Protein AF-A0A7J4UX08-F1 (afdb_monomer)

Secondary structure (DSSP, 8-state):
-GGG--HHHHHHTT----HHHHHHHHHHHHHHHHTS------TT-TT---TT-GGGG-BTTB------

Nearest PDB structures (foldseek):
  2y4m-assembly2_B  TM=7.514E-01  e=7.243E+00  Rhodothermus marinus DSM 4252
  2bo4-assembly1_A  TM=5.548E-01  e=5.840E+00  Rhodothermus marinus

Solvent-accessible surface area (backbone atoms only — not comparable to full-atom values): 4558 Å² total; per-residue (Å²): 125,79,91,78,55,52,74,65,53,55,53,48,69,68,54,96,66,66,62,66,60,56,51,51,70,41,22,66,59,51,16,67,74,71,75,45,92,56,85,78,72,60,72,82,47,86,83,51,94,53,97,80,61,45,44,82,71,36,48,88,87,41,78,52,82,86,87,134

Mean predicted aligned error: 6.0 Å

Foldseek 3Di:
DPPPADPVNVVLVPDPDPPQVVVVVCQVVVCVVVVHHGDGDQLPDPPDDDPPSQSVVQDRVRGGDDDD

pLDDT: mean 86.33, std 12.77, range [46.72, 97.25]

Structure (mmCIF, N/CA/C/O backbone):
data_AF-A0A7J4UX08-F1
#
_entry.id   AF-A0A7J4UX08-F1
#
loop_
_atom_site.group_PDB
_atom_site.id
_atom_site.type_symbol
_atom_site.label_atom_id
_atom_site.label_alt_id
_atom_site.label_comp_id
_atom_site.label_asym_id
_atom_site.label_entity_id
_atom_site.label_seq_id
_atom_site.pdbx_PDB_ins_code
_atom_site.Ca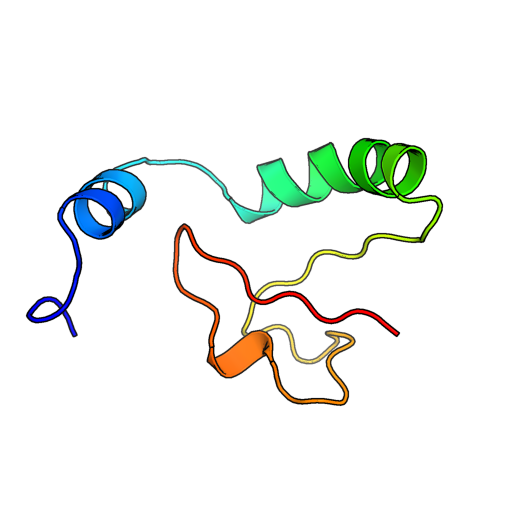rtn_x
_atom_site.Cartn_y
_atom_site.Cartn_z
_atom_site.occupancy
_atom_site.B_iso_or_equiv
_atom_site.auth_seq_id
_atom_site.auth_comp_id
_atom_site.auth_asym_id
_atom_site.auth_atom_id
_atom_site.pdbx_PDB_model_num
ATOM 1 N N . GLU A 1 1 ? 22.810 -2.800 -3.968 1.00 50.25 1 GLU A N 1
ATOM 2 C CA . GLU A 1 1 ? 21.505 -2.451 -3.359 1.00 50.25 1 GLU A CA 1
ATOM 3 C C . GLU A 1 1 ? 21.633 -1.733 -1.995 1.00 50.25 1 GLU A C 1
ATOM 5 O O . GLU A 1 1 ? 21.116 -0.632 -1.882 1.00 50.25 1 GLU A O 1
ATOM 10 N N . LEU A 1 2 ? 22.393 -2.229 -0.998 1.00 47.47 2 LEU A N 1
ATOM 11 C CA . LEU A 1 2 ? 22.536 -1.599 0.346 1.00 47.47 2 LEU A CA 1
ATOM 12 C C . LEU A 1 2 ? 23.361 -0.292 0.439 1.00 47.47 2 LEU A C 1
ATOM 14 O O . LEU A 1 2 ? 23.349 0.381 1.470 1.00 47.47 2 LEU A O 1
ATOM 18 N N . ALA A 1 3 ? 24.093 0.087 -0.610 1.00 46.72 3 ALA A N 1
ATOM 19 C CA . ALA A 1 3 ? 25.021 1.224 -0.563 1.00 46.72 3 ALA A CA 1
ATOM 20 C C . ALA A 1 3 ? 24.339 2.609 -0.653 1.00 46.72 3 ALA A C 1
ATOM 22 O O . ALA A 1 3 ? 24.993 3.623 -0.435 1.00 46.72 3 ALA A O 1
ATOM 23 N N . ARG A 1 4 ? 23.033 2.664 -0.963 1.00 53.78 4 ARG A N 1
ATOM 24 C CA . ARG A 1 4 ? 22.228 3.903 -1.072 1.00 53.78 4 ARG A CA 1
ATOM 25 C C . ARG A 1 4 ? 20.979 3.896 -0.180 1.00 53.78 4 ARG A C 1
ATOM 27 O O . ARG A 1 4 ? 20.011 4.591 -0.462 1.00 53.78 4 ARG A O 1
ATOM 34 N N . SER A 1 5 ? 20.977 3.062 0.852 1.00 59.28 5 SER A N 1
ATOM 35 C CA . SER A 1 5 ? 19.890 2.983 1.826 1.00 59.28 5 SER A CA 1
ATOM 36 C C . SER A 1 5 ? 20.116 4.045 2.898 1.00 59.28 5 SER A C 1
ATOM 38 O O . SER A 1 5 ? 21.189 4.060 3.510 1.00 59.28 5 SER A O 1
ATOM 40 N N . SER A 1 6 ? 19.135 4.919 3.130 1.00 69.44 6 SER A N 1
ATOM 41 C CA . SER A 1 6 ? 19.171 5.841 4.270 1.00 69.44 6 SER A CA 1
ATOM 42 C C . SER A 1 6 ? 19.191 5.048 5.589 1.00 69.44 6 SER A C 1
ATOM 44 O O . SER A 1 6 ? 18.839 3.864 5.615 1.00 69.44 6 SER A O 1
ATOM 46 N N . GLU A 1 7 ? 19.629 5.654 6.696 1.00 72.69 7 GLU A N 1
ATOM 47 C CA . GLU A 1 7 ? 19.586 4.997 8.019 1.00 72.69 7 GLU A CA 1
ATOM 48 C C . GLU A 1 7 ? 18.167 4.536 8.380 1.00 72.69 7 GLU A C 1
ATOM 50 O O . GLU A 1 7 ? 17.983 3.469 8.965 1.00 72.69 7 GLU A O 1
ATOM 55 N N . GLN A 1 8 ? 17.166 5.303 7.942 1.00 68.00 8 GLN A N 1
ATOM 56 C CA . GLN A 1 8 ? 15.756 4.985 8.115 1.00 68.00 8 GLN A CA 1
ATOM 57 C C . GLN A 1 8 ? 15.360 3.700 7.378 1.00 68.00 8 GLN A C 1
ATOM 59 O O . GLN A 1 8 ? 14.721 2.837 7.971 1.00 68.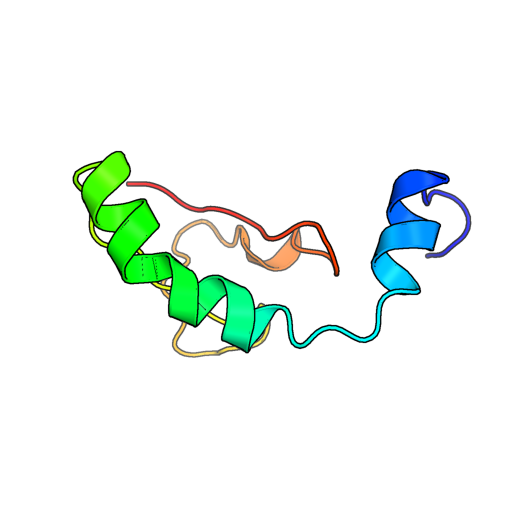00 8 GLN A O 1
ATOM 64 N N . ASP A 1 9 ? 15.792 3.535 6.126 1.00 68.56 9 ASP A N 1
ATOM 65 C CA . ASP A 1 9 ? 15.521 2.325 5.341 1.00 68.56 9 ASP A CA 1
ATOM 66 C C . ASP A 1 9 ? 16.143 1.082 6.003 1.00 68.56 9 ASP A C 1
ATOM 68 O O . ASP A 1 9 ? 15.496 0.044 6.111 1.00 68.56 9 ASP A O 1
ATOM 72 N N . ARG A 1 10 ? 17.374 1.193 6.530 1.00 71.31 10 ARG A N 1
ATOM 73 C CA . ARG A 1 10 ? 18.031 0.087 7.254 1.00 71.31 10 ARG A CA 1
ATOM 74 C C . ARG A 1 10 ? 17.261 -0.320 8.503 1.00 71.31 10 ARG A C 1
ATOM 76 O O . ARG A 1 10 ? 17.164 -1.507 8.800 1.00 71.31 10 ARG A O 1
ATOM 83 N N . LYS A 1 11 ? 16.730 0.660 9.233 1.00 73.06 11 LYS A N 1
ATOM 84 C CA . LYS A 1 11 ? 15.941 0.416 10.437 1.00 73.06 11 LYS A CA 1
ATOM 85 C C . LYS A 1 11 ? 14.613 -0.250 10.094 1.00 73.06 11 LYS A C 1
ATOM 87 O O . LYS A 1 11 ? 14.261 -1.231 10.738 1.00 73.06 11 LYS A O 1
ATOM 92 N N . THR A 1 12 ? 13.913 0.217 9.064 1.00 69.81 12 THR A N 1
ATOM 93 C CA . THR A 1 12 ? 12.645 -0.397 8.653 1.00 69.81 12 THR A CA 1
ATOM 94 C C . THR A 1 12 ? 12.847 -1.826 8.145 1.00 69.81 12 THR A C 1
ATOM 96 O O . THR A 1 12 ? 12.092 -2.706 8.531 1.00 69.81 12 THR A O 1
ATOM 99 N N . MET A 1 13 ? 13.926 -2.101 7.402 1.00 69.94 13 MET A N 1
ATOM 100 C CA . MET A 1 13 ? 14.282 -3.464 6.970 1.00 69.94 13 MET A CA 1
ATO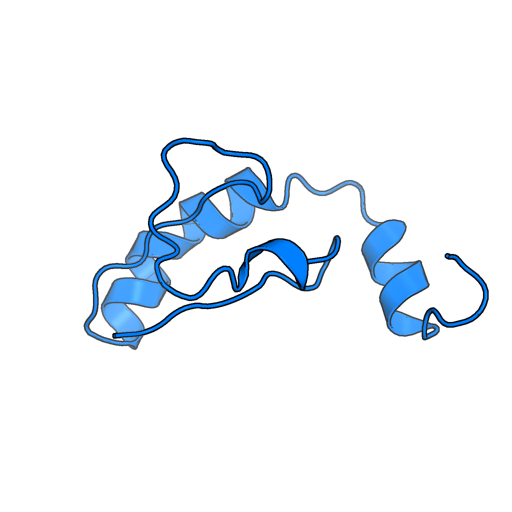M 101 C C . MET A 1 13 ? 14.694 -4.400 8.121 1.00 69.94 13 MET A C 1
ATOM 103 O O . MET A 1 13 ? 14.783 -5.605 7.912 1.00 69.94 13 MET A O 1
ATOM 107 N N . SER A 1 14 ? 14.987 -3.864 9.312 1.00 74.38 14 SER A N 1
ATOM 108 C CA . SER A 1 14 ? 15.318 -4.658 10.506 1.00 74.38 14 SER A CA 1
ATOM 109 C C . SER A 1 14 ? 14.102 -5.016 11.365 1.00 74.38 14 SER A C 1
ATOM 111 O O . SER A 1 14 ? 14.246 -5.736 12.351 1.00 74.38 14 SER A O 1
ATOM 113 N N . LEU A 1 15 ? 12.919 -4.497 11.020 1.00 75.06 15 LEU A N 1
ATOM 114 C CA . LEU A 1 15 ? 11.677 -4.807 11.714 1.00 75.06 15 LEU A CA 1
ATOM 115 C C . LEU A 1 15 ? 11.101 -6.113 11.165 1.00 75.06 15 LEU A C 1
ATOM 117 O O . LEU A 1 15 ? 10.854 -6.230 9.968 1.00 75.06 15 LEU A O 1
ATOM 121 N N . ASP A 1 16 ? 10.867 -7.075 12.053 1.00 81.62 16 ASP A N 1
ATOM 122 C CA . ASP A 1 16 ? 10.165 -8.318 11.731 1.00 81.62 16 ASP A CA 1
ATOM 123 C C . ASP A 1 16 ? 8.653 -8.067 11.819 1.00 81.62 16 ASP A C 1
ATOM 125 O O . ASP A 1 16 ? 8.028 -8.231 12.868 1.00 81.62 16 ASP A O 1
ATOM 129 N N . ILE A 1 17 ? 8.092 -7.506 10.746 1.00 87.69 17 ILE A N 1
ATOM 130 C CA . ILE A 1 17 ? 6.674 -7.151 10.635 1.00 87.69 17 ILE A CA 1
ATOM 131 C C . ILE A 1 17 ? 6.142 -7.716 9.320 1.00 87.69 17 ILE A C 1
ATOM 133 O O . ILE A 1 17 ? 6.739 -7.507 8.263 1.00 87.69 17 ILE A O 1
ATOM 137 N N . ASP A 1 18 ? 4.978 -8.364 9.367 1.00 91.62 18 ASP A N 1
ATOM 138 C CA . ASP A 1 18 ? 4.225 -8.698 8.159 1.00 91.62 18 ASP A CA 1
ATOM 139 C C . ASP A 1 18 ? 3.559 -7.429 7.597 1.00 91.62 18 ASP A C 1
ATOM 141 O O . ASP A 1 18 ? 2.435 -7.066 7.948 1.00 91.62 18 ASP A O 1
ATOM 145 N N . GLU A 1 19 ? 4.294 -6.700 6.750 1.00 91.19 19 GLU A N 1
ATOM 146 C CA . GLU A 1 19 ? 3.822 -5.451 6.136 1.00 91.19 19 GLU A CA 1
ATOM 147 C C . GLU A 1 19 ? 2.518 -5.644 5.351 1.00 91.19 19 GLU A C 1
ATOM 149 O O . GLU A 1 19 ? 1.668 -4.750 5.327 1.00 91.19 19 GLU A O 1
ATOM 154 N N . LEU A 1 20 ? 2.351 -6.801 4.703 1.00 93.31 20 LEU A N 1
ATOM 155 C CA . LEU A 1 20 ? 1.176 -7.083 3.889 1.00 93.31 20 LEU A CA 1
ATOM 156 C C . LEU A 1 20 ? -0.064 -7.211 4.770 1.00 93.31 20 LEU A C 1
ATOM 158 O O . LEU A 1 20 ? -1.091 -6.613 4.445 1.00 93.31 20 LEU A O 1
ATOM 162 N N . ASP A 1 21 ? 0.031 -7.971 5.860 1.00 95.06 21 ASP A N 1
ATOM 163 C CA . ASP A 1 21 ? -1.067 -8.151 6.810 1.00 95.06 21 ASP A CA 1
ATOM 164 C C . ASP A 1 21 ? -1.457 -6.824 7.470 1.00 95.06 21 ASP A C 1
ATOM 166 O O . ASP A 1 21 ? -2.628 -6.439 7.459 1.00 95.06 21 ASP A O 1
ATOM 170 N N . VAL A 1 22 ? -0.468 -6.046 7.923 1.00 94.81 22 VAL A N 1
ATOM 171 C CA . VAL A 1 22 ? -0.697 -4.726 8.532 1.00 94.81 22 VAL A CA 1
ATOM 172 C C . VAL A 1 22 ? -1.414 -3.777 7.567 1.00 94.81 22 VAL A C 1
ATOM 174 O O . VAL A 1 22 ? -2.409 -3.146 7.934 1.00 94.81 22 VAL A O 1
ATOM 177 N N . LEU A 1 23 ? -0.942 -3.671 6.322 1.00 94.81 23 LEU A N 1
ATOM 178 C CA . LEU A 1 23 ? -1.546 -2.783 5.325 1.00 94.81 23 LEU A CA 1
ATOM 179 C C . LEU A 1 23 ? -2.941 -3.260 4.903 1.00 94.81 23 LEU A C 1
ATOM 181 O O . LEU A 1 23 ? -3.843 -2.436 4.740 1.00 94.81 23 LEU A O 1
ATOM 185 N N . LYS A 1 24 ? -3.150 -4.575 4.762 1.00 95.81 24 LYS A N 1
ATOM 186 C CA . LYS A 1 24 ? -4.474 -5.148 4.485 1.00 95.81 24 LYS A CA 1
ATOM 187 C C . LYS A 1 24 ? -5.449 -4.877 5.624 1.00 95.81 24 LYS A C 1
ATOM 189 O O . LYS A 1 24 ? -6.565 -4.437 5.351 1.00 95.81 24 LYS A O 1
ATOM 194 N N . GLY A 1 25 ? -5.030 -5.051 6.875 1.00 96.50 25 GLY A N 1
ATOM 195 C CA . GLY A 1 25 ? -5.839 -4.735 8.053 1.00 96.50 25 GLY A CA 1
ATOM 196 C C . GLY A 1 25 ? -6.224 -3.255 8.138 1.00 96.50 25 GLY A C 1
ATOM 197 O O . GLY A 1 25 ? -7.323 -2.922 8.577 1.00 96.50 25 GLY A O 1
ATOM 198 N N . ALA A 1 26 ? -5.365 -2.356 7.651 1.00 96.31 26 ALA A N 1
ATOM 199 C CA . ALA A 1 26 ? -5.632 -0.919 7.615 1.00 96.31 26 ALA A CA 1
ATOM 200 C C . ALA A 1 26 ? -6.490 -0.459 6.419 1.00 96.31 26 ALA A C 1
ATOM 202 O O . ALA A 1 26 ? -6.950 0.683 6.418 1.00 96.31 26 ALA A O 1
ATOM 203 N N . SER A 1 27 ? -6.725 -1.303 5.409 1.00 95.50 27 SER A N 1
ATOM 204 C CA . SER A 1 27 ? -7.387 -0.912 4.151 1.00 95.50 27 SER A CA 1
ATOM 205 C C . SER A 1 27 ? -8.759 -0.262 4.355 1.00 95.50 27 SER A C 1
ATOM 207 O O . SER A 1 27 ? -9.020 0.799 3.795 1.00 95.50 27 SER A O 1
ATOM 209 N N . GLN A 1 28 ? -9.607 -0.831 5.217 1.00 95.88 28 GLN A N 1
ATOM 210 C CA . GLN A 1 28 ? -10.937 -0.288 5.505 1.00 95.88 28 GLN A CA 1
ATOM 211 C C . GLN A 1 28 ? -10.862 1.081 6.193 1.00 95.88 28 GLN A C 1
ATOM 213 O O . GLN A 1 28 ? -11.634 1.985 5.874 1.00 95.88 28 GLN A O 1
ATOM 218 N N . PHE A 1 29 ? -9.918 1.250 7.123 1.00 97.25 29 PHE A N 1
ATOM 219 C CA . PHE A 1 29 ? -9.684 2.534 7.775 1.00 97.25 29 PHE A CA 1
ATOM 220 C C . PHE A 1 29 ? -9.219 3.581 6.760 1.00 97.25 29 PHE A C 1
ATOM 222 O O . PHE A 1 29 ? -9.805 4.658 6.688 1.00 97.25 29 PHE A O 1
ATOM 229 N N . LEU A 1 30 ? -8.210 3.252 5.948 1.00 95.69 30 LEU A N 1
ATOM 230 C CA . LEU A 1 30 ? -7.684 4.143 4.915 1.00 95.69 30 LEU A CA 1
ATOM 231 C C . LEU A 1 30 ? -8.778 4.521 3.913 1.00 95.69 30 LEU A C 1
ATOM 233 O O . LEU A 1 30 ? -8.934 5.700 3.607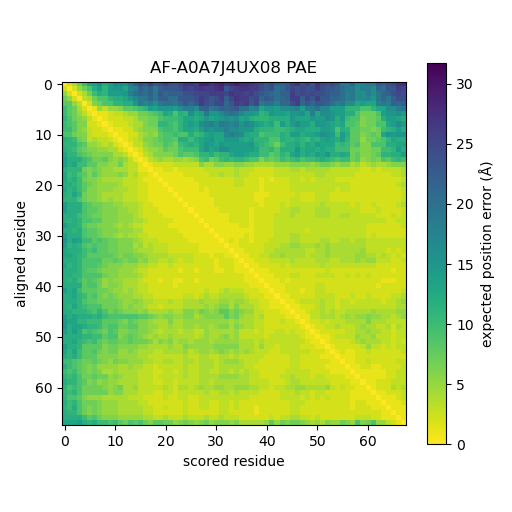 1.00 95.69 30 LEU A O 1
ATOM 237 N N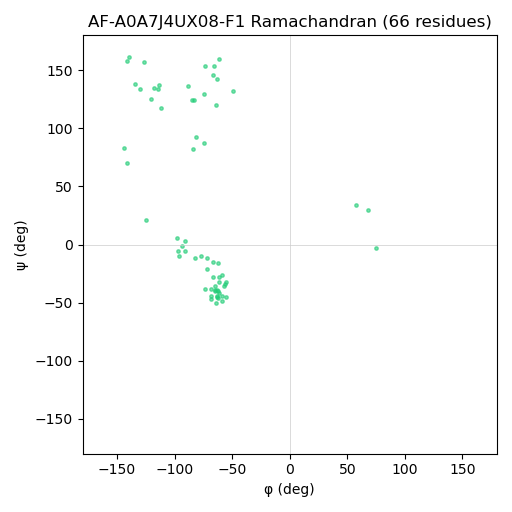 . GLY A 1 31 ? -9.584 3.557 3.471 1.00 96.44 31 GLY A N 1
ATOM 238 C CA . GLY A 1 31 ? -10.685 3.823 2.554 1.00 96.44 31 GLY A CA 1
ATOM 239 C C . GLY A 1 31 ? -11.752 4.735 3.151 1.00 96.44 31 GLY A C 1
ATOM 240 O O . GLY A 1 31 ? -12.203 5.670 2.496 1.00 96.44 31 GLY A O 1
ATOM 241 N N . GLY A 1 32 ? -12.079 4.562 4.436 1.00 97.19 32 GLY A N 1
ATOM 242 C CA . GLY A 1 32 ? -12.963 5.479 5.158 1.00 97.19 32 GLY A CA 1
ATOM 243 C C . GLY A 1 32 ? -12.384 6.890 5.326 1.00 97.19 32 GLY A C 1
ATOM 244 O O . GLY A 1 32 ? -13.131 7.862 5.256 1.00 97.19 32 GLY A O 1
ATOM 245 N N . GLN A 1 33 ? -11.068 7.023 5.526 1.00 97.25 33 GLN A N 1
ATOM 246 C CA . GLN A 1 33 ? -10.404 8.327 5.656 1.00 97.25 33 GLN A CA 1
ATOM 247 C C . GLN A 1 33 ? -10.286 9.074 4.325 1.00 97.25 33 GLN A C 1
ATOM 249 O O . GLN A 1 33 ? -10.434 10.293 4.293 1.00 97.25 33 GLN A O 1
ATOM 254 N N . PHE A 1 34 ? -10.008 8.358 3.236 1.00 94.12 34 PHE A N 1
ATOM 255 C CA . PHE A 1 34 ? -9.799 8.956 1.917 1.00 94.12 34 PHE A CA 1
ATOM 256 C C . PHE A 1 34 ? -11.054 8.959 1.037 1.00 94.12 34 PHE A C 1
ATOM 258 O O . PHE A 1 34 ? -11.059 9.617 -0.000 1.00 94.12 34 PHE A O 1
ATOM 265 N N . GLY A 1 35 ? -12.122 8.270 1.448 1.00 95.12 35 GLY A N 1
ATOM 266 C CA . GLY A 1 35 ? -13.368 8.172 0.688 1.00 95.12 35 GLY A CA 1
ATOM 267 C C . GLY A 1 35 ? -13.224 7.370 -0.608 1.00 95.12 35 GLY A C 1
ATOM 268 O O . GLY A 1 35 ? -13.916 7.662 -1.580 1.00 95.12 35 GLY A O 1
ATOM 269 N N . CYS A 1 36 ? -12.313 6.396 -0.642 1.0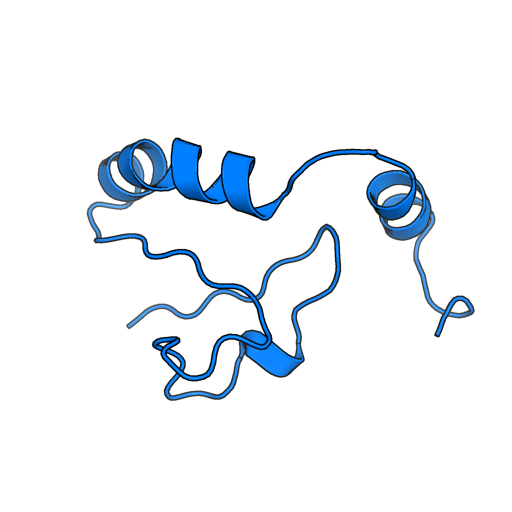0 94.31 36 CYS A N 1
ATOM 270 C CA . CYS A 1 36 ? -12.053 5.553 -1.807 1.00 94.31 36 CYS A CA 1
ATOM 271 C C . CYS A 1 36 ? -11.824 4.094 -1.406 1.00 94.31 36 CYS A C 1
ATOM 273 O O . CYS A 1 36 ? -11.510 3.794 -0.255 1.00 94.31 36 CYS A O 1
ATOM 275 N N . ASP A 1 37 ? -11.952 3.178 -2.362 1.00 94.81 37 ASP A N 1
ATOM 276 C CA . ASP A 1 37 ? -11.591 1.785 -2.128 1.00 94.81 37 ASP A CA 1
ATOM 277 C C . ASP A 1 37 ? -10.067 1.629 -2.108 1.00 94.81 37 ASP A C 1
ATOM 279 O O . ASP A 1 37 ? -9.357 2.069 -3.014 1.00 94.81 37 ASP A O 1
ATOM 283 N N . VAL A 1 38 ? -9.555 0.973 -1.066 1.00 96.00 38 VAL A N 1
ATOM 284 C CA . VAL A 1 38 ? -8.122 0.709 -0.899 1.00 96.00 38 VAL A CA 1
ATOM 285 C C . VAL A 1 38 ? -7.879 -0.785 -1.044 1.00 96.00 38 VAL A C 1
ATOM 287 O O . VAL A 1 38 ? -8.351 -1.583 -0.239 1.00 96.00 38 VAL A O 1
ATOM 290 N N . SER A 1 39 ? -7.106 -1.161 -2.061 1.00 94.75 39 SER A N 1
ATOM 291 C CA . SER A 1 39 ? -6.663 -2.540 -2.285 1.00 94.75 39 SER A CA 1
ATOM 292 C C . SER A 1 39 ? -5.153 -2.650 -2.103 1.00 94.75 39 SER A C 1
ATOM 294 O O . SER A 1 39 ? -4.401 -1.801 -2.581 1.00 94.75 39 SER A O 1
ATOM 296 N N . VAL A 1 40 ? -4.703 -3.706 -1.425 1.00 95.31 40 VAL A N 1
ATOM 297 C CA . VAL A 1 40 ? -3.288 -3.931 -1.102 1.00 95.31 40 VAL A CA 1
ATOM 298 C C . VAL A 1 40 ? -2.824 -5.250 -1.711 1.00 95.31 40 VAL A C 1
ATOM 300 O O . VAL A 1 40 ? -3.397 -6.305 -1.437 1.00 95.31 40 VAL A O 1
ATOM 303 N N . TYR A 1 41 ? -1.750 -5.181 -2.495 1.00 94.94 41 TYR A N 1
ATOM 304 C CA . TYR A 1 41 ? -1.149 -6.306 -3.210 1.00 94.94 41 TYR A CA 1
ATOM 305 C C . TYR A 1 41 ? 0.338 -6.414 -2.877 1.00 94.94 41 TYR A C 1
ATOM 307 O O . TYR A 1 41 ? 0.975 -5.420 -2.517 1.00 94.94 41 TYR A O 1
ATOM 315 N N . THR A 1 42 ? 0.917 -7.602 -3.049 1.00 93.62 42 THR A N 1
ATOM 316 C CA . THR A 1 42 ? 2.379 -7.723 -3.100 1.00 93.62 42 THR A CA 1
ATOM 317 C C . THR A 1 42 ? 2.892 -7.183 -4.437 1.00 93.62 42 THR A C 1
ATOM 319 O O . THR A 1 42 ? 2.178 -7.178 -5.442 1.00 93.62 42 THR A O 1
ATOM 322 N N . ALA A 1 43 ? 4.141 -6.709 -4.473 1.00 91.12 43 ALA A N 1
ATOM 323 C CA . ALA A 1 43 ? 4.720 -6.138 -5.695 1.00 91.12 43 ALA A CA 1
ATOM 324 C C . ALA A 1 43 ? 4.798 -7.153 -6.854 1.00 91.12 43 ALA A C 1
ATOM 326 O O . ALA A 1 43 ? 4.715 -6.762 -8.020 1.00 91.12 43 ALA A O 1
ATOM 327 N N . ASP A 1 44 ? 4.901 -8.441 -6.518 1.00 90.38 44 ASP A N 1
ATOM 328 C CA . ASP A 1 44 ? 5.008 -9.554 -7.462 1.00 90.38 44 ASP A CA 1
ATOM 329 C C . ASP A 1 44 ? 3.654 -10.196 -7.804 1.00 90.38 44 ASP A C 1
ATOM 331 O O . ASP A 1 44 ? 3.606 -11.113 -8.621 1.00 90.38 44 ASP A O 1
ATOM 335 N N . ASP A 1 45 ? 2.549 -9.723 -7.216 1.00 92.50 45 ASP A N 1
ATOM 336 C CA . ASP A 1 45 ? 1.219 -10.265 -7.492 1.00 92.50 45 ASP A CA 1
ATOM 337 C C . ASP A 1 45 ? 0.847 -10.019 -8.972 1.00 92.50 45 ASP A C 1
ATOM 339 O O . ASP A 1 45 ? 0.812 -8.856 -9.410 1.00 92.50 45 ASP A O 1
ATOM 343 N N . PRO A 1 46 ? 0.590 -11.080 -9.766 1.00 87.75 46 PRO A N 1
ATOM 344 C CA . PRO A 1 46 ? 0.202 -10.947 -11.167 1.00 87.75 46 PRO A CA 1
ATOM 345 C C . PRO A 1 46 ? -1.226 -10.417 -11.343 1.00 87.75 46 PRO A C 1
ATOM 347 O O . PRO A 1 46 ? -1.545 -9.897 -12.409 1.00 87.75 46 PRO A O 1
ATOM 350 N N . ALA A 1 47 ? -2.080 -10.535 -10.324 1.00 90.19 47 ALA A N 1
ATOM 351 C CA . ALA A 1 47 ? -3.460 -10.065 -10.337 1.00 90.19 47 ALA A CA 1
ATOM 352 C C . ALA A 1 47 ? -3.609 -8.621 -9.822 1.00 90.19 47 ALA A C 1
ATOM 354 O O . ALA A 1 47 ? -4.729 -8.119 -9.730 1.00 90.19 47 ALA A O 1
ATOM 355 N N . ARG A 1 48 ? -2.504 -7.935 -9.488 1.00 92.25 48 ARG A N 1
ATOM 356 C CA . ARG A 1 48 ? -2.563 -6.566 -8.960 1.00 92.25 48 ARG A CA 1
ATOM 357 C C . ARG A 1 48 ? -3.153 -5.576 -9.966 1.00 92.25 48 ARG A C 1
ATOM 359 O O . ARG A 1 48 ? -2.816 -5.578 -11.152 1.00 92.25 48 ARG A O 1
ATOM 366 N N . ALA A 1 49 ? -3.932 -4.633 -9.451 1.00 89.75 49 ALA A N 1
ATOM 367 C CA . ALA A 1 49 ? -4.381 -3.469 -10.204 1.00 89.75 49 ALA A CA 1
ATOM 368 C C . ALA A 1 49 ? -3.283 -2.387 -10.217 1.00 89.75 49 ALA A C 1
ATOM 370 O O . ALA A 1 49 ? -3.184 -1.570 -9.306 1.00 89.75 49 ALA A O 1
ATOM 371 N N . ASP A 1 50 ? -2.426 -2.398 -11.244 1.00 88.81 50 ASP A N 1
ATOM 372 C CA . ASP A 1 50 ? -1.356 -1.402 -11.420 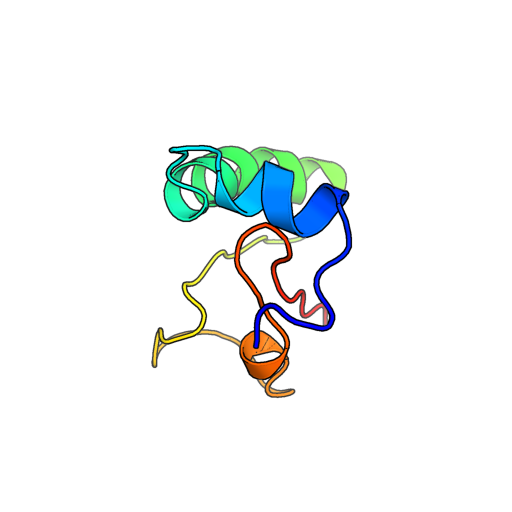1.00 88.81 50 ASP A CA 1
ATOM 373 C C . ASP A 1 50 ? -1.162 -0.991 -12.898 1.00 88.81 50 ASP A C 1
ATOM 375 O O . ASP A 1 50 ? -0.138 -1.314 -13.512 1.00 88.81 50 ASP A O 1
ATOM 379 N N . PRO A 1 51 ? -2.118 -0.250 -13.498 1.00 90.06 51 PRO A N 1
ATOM 380 C CA . PRO A 1 51 ? -2.058 0.148 -14.909 1.00 90.06 51 PRO A CA 1
ATOM 381 C C . PRO A 1 51 ? -0.811 0.967 -15.277 1.00 90.06 51 PRO A C 1
ATOM 383 O O . PRO A 1 51 ? -0.380 0.971 -16.429 1.00 90.06 51 PRO A O 1
ATOM 386 N N . LYS A 1 52 ? -0.215 1.675 -14.304 1.00 91.38 52 LYS A N 1
ATOM 387 C CA . LYS A 1 52 ? 0.978 2.520 -14.502 1.00 91.38 52 LYS A CA 1
ATOM 388 C C . LYS A 1 52 ? 2.291 1.840 -14.100 1.00 91.38 52 LYS A C 1
ATOM 390 O O . LYS A 1 52 ? 3.332 2.502 -14.121 1.00 91.38 52 LYS A O 1
ATOM 395 N N . GLY A 1 53 ? 2.274 0.558 -13.734 1.00 91.12 53 GLY A N 1
ATOM 396 C CA . GLY A 1 53 ? 3.478 -0.196 -13.374 1.00 91.12 53 GLY A CA 1
ATOM 397 C C . GLY A 1 53 ? 4.261 0.424 -12.209 1.00 91.12 53 GLY A C 1
ATOM 398 O O . GLY A 1 53 ? 5.495 0.412 -12.215 1.00 91.12 53 GLY A O 1
ATOM 399 N N . ARG A 1 54 ? 3.569 1.035 -11.242 1.00 91.94 54 ARG A N 1
ATOM 400 C CA . ARG A 1 54 ? 4.134 1.678 -10.049 1.00 91.94 54 ARG A CA 1
ATOM 401 C C . ARG A 1 54 ? 4.789 0.666 -9.108 1.00 91.94 54 ARG A C 1
ATOM 403 O O . ARG A 1 54 ? 5.757 1.036 -8.444 1.00 91.94 54 ARG A O 1
ATOM 410 N N . ALA A 1 55 ? 4.344 -0.591 -9.098 1.00 92.19 55 ALA A N 1
ATOM 411 C CA . ALA A 1 55 ? 4.834 -1.642 -8.204 1.00 92.19 55 ALA A CA 1
ATOM 412 C C . ALA A 1 55 ? 6.356 -1.847 -8.277 1.00 92.19 55 ALA A C 1
ATOM 414 O O . ALA A 1 55 ? 6.985 -2.087 -7.253 1.00 92.19 55 ALA A O 1
ATOM 415 N N . ARG A 1 56 ? 6.985 -1.633 -9.443 1.00 91.19 56 ARG A N 1
ATOM 416 C CA . ARG A 1 56 ? 8.452 -1.739 -9.610 1.00 91.19 56 ARG A CA 1
ATOM 417 C C . ARG A 1 56 ? 9.264 -0.749 -8.764 1.00 91.19 56 ARG A C 1
ATOM 419 O O . ARG A 1 56 ? 10.478 -0.885 -8.650 1.00 91.19 56 ARG A O 1
ATOM 426 N N . PHE A 1 57 ? 8.621 0.296 -8.241 1.00 90.75 57 PHE A N 1
ATOM 427 C CA . PHE A 1 57 ? 9.251 1.301 -7.383 1.00 90.7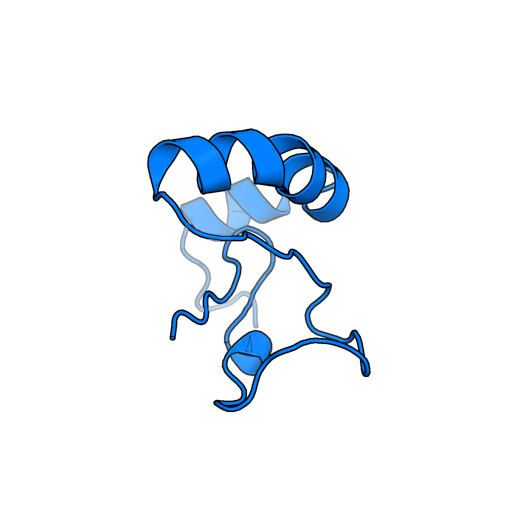5 57 PHE A CA 1
ATOM 428 C C . PHE A 1 57 ? 9.038 1.035 -5.886 1.00 90.75 57 PHE A C 1
ATOM 430 O O . PHE A 1 57 ? 9.611 1.766 -5.062 1.00 90.75 57 PHE A O 1
ATOM 437 N N . ALA A 1 58 ? 8.227 0.028 -5.545 1.00 91.38 58 ALA A N 1
ATOM 438 C CA . ALA A 1 58 ? 8.023 -0.420 -4.177 1.00 91.38 58 ALA A CA 1
ATOM 439 C C . ALA A 1 58 ? 9.314 -1.035 -3.629 1.00 91.38 58 ALA A C 1
ATOM 441 O O . ALA A 1 58 ? 10.098 -1.642 -4.360 1.00 91.38 58 ALA A O 1
ATOM 442 N N . ARG A 1 59 ? 9.546 -0.844 -2.334 1.00 88.25 59 AR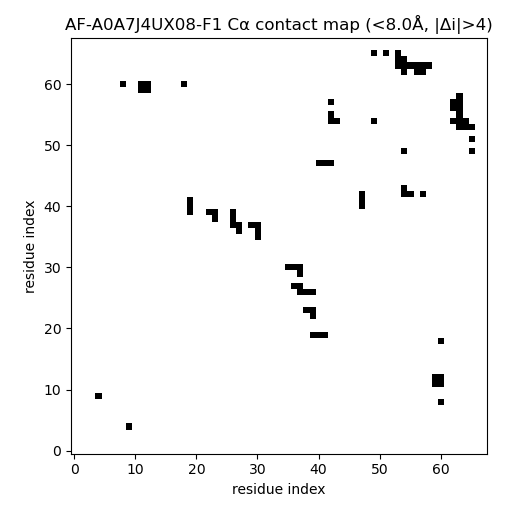G A N 1
ATOM 443 C CA . ARG A 1 59 ? 10.623 -1.475 -1.567 1.00 88.25 59 ARG A CA 1
ATOM 444 C C . ARG A 1 59 ? 10.080 -1.828 -0.179 1.00 88.25 59 ARG A C 1
ATOM 446 O O . ARG A 1 59 ? 9.117 -1.182 0.233 1.00 88.25 59 ARG A O 1
ATOM 453 N N . PRO A 1 60 ? 10.679 -2.789 0.545 1.00 86.19 60 PRO A N 1
ATOM 454 C CA . PRO A 1 60 ? 10.320 -3.044 1.942 1.00 86.19 60 PRO A CA 1
ATOM 455 C C . PRO A 1 60 ? 10.305 -1.741 2.751 1.00 86.19 60 PRO A C 1
ATOM 457 O O . PRO A 1 60 ? 11.208 -0.911 2.597 1.00 86.19 60 PRO A O 1
ATOM 460 N N . GLY A 1 61 ? 9.247 -1.509 3.524 1.00 85.94 61 GLY A N 1
ATOM 461 C CA . GLY A 1 61 ? 9.040 -0.278 4.285 1.00 85.94 61 GLY A CA 1
ATOM 462 C C . GLY A 1 61 ? 8.617 0.950 3.472 1.00 85.94 61 GLY A C 1
ATOM 463 O O . GLY A 1 61 ? 8.388 2.016 4.045 1.00 85.94 61 GLY A O 1
ATOM 464 N N . ARG A 1 62 ? 8.519 0.841 2.142 1.00 88.75 62 ARG A N 1
ATOM 465 C CA . ARG A 1 62 ? 8.098 1.923 1.244 1.00 88.75 62 ARG A CA 1
ATOM 466 C C . ARG A 1 62 ? 7.264 1.368 0.078 1.00 88.75 62 ARG A C 1
ATOM 468 O O . ARG A 1 62 ? 7.802 1.166 -1.021 1.00 88.75 62 ARG A O 1
ATOM 475 N N . PRO A 1 63 ? 5.952 1.148 0.285 1.00 91.94 63 PRO A N 1
ATOM 476 C CA . PRO A 1 63 ? 5.067 0.645 -0.759 1.00 91.94 63 PRO A CA 1
ATOM 477 C C . PRO A 1 63 ? 4.916 1.657 -1.901 1.00 91.94 63 PRO A C 1
ATOM 479 O O . PRO A 1 63 ? 5.063 2.870 -1.723 1.00 91.94 63 PRO A O 1
ATOM 482 N N . ALA A 1 64 ? 4.613 1.155 -3.096 1.00 94.31 64 ALA A N 1
ATOM 483 C CA . ALA A 1 64 ? 4.198 1.993 -4.212 1.00 94.31 64 ALA A CA 1
ATOM 484 C C . ALA A 1 64 ? 2.681 2.189 -4.173 1.00 94.31 64 ALA A C 1
ATOM 486 O O . ALA A 1 64 ? 1.941 1.232 -3.971 1.00 94.31 64 ALA A O 1
ATOM 487 N N . VAL A 1 65 ? 2.229 3.422 -4.406 1.00 93.50 65 VAL A N 1
ATOM 488 C CA . VAL A 1 65 ? 0.805 3.773 -4.414 1.00 93.50 65 VAL A CA 1
ATOM 489 C C . VAL A 1 65 ? 0.394 4.198 -5.820 1.00 93.50 65 VAL A C 1
ATOM 491 O O . VAL A 1 65 ? 1.084 4.988 -6.478 1.00 93.50 65 VAL A O 1
ATOM 494 N N . TYR A 1 66 ? -0.733 3.660 -6.273 1.00 93.56 66 TYR A N 1
ATOM 495 C CA . TYR A 1 66 ? -1.442 4.074 -7.475 1.00 93.56 66 TYR A CA 1
ATOM 496 C C . TYR A 1 66 ? -2.827 4.586 -7.061 1.00 93.56 66 TYR A C 1
ATOM 498 O O . TYR A 1 66 ? -3.474 3.978 -6.215 1.00 93.56 66 TYR A O 1
ATOM 506 N N . VAL A 1 67 ? -3.233 5.726 -7.619 1.00 91.38 67 VAL A N 1
ATOM 507 C CA . VAL A 1 67 ? -4.534 6.370 -7.389 1.00 91.38 67 VAL A CA 1
ATOM 508 C C . VAL A 1 67 ? -5.076 6.782 -8.754 1.00 91.38 67 VAL A C 1
ATOM 510 O O . VAL A 1 67 ? -4.302 7.273 -9.591 1.00 91.38 67 VAL A O 1
ATOM 513 N N . GLU A 1 68 ? -6.372 6.576 -8.962 1.00 87.50 68 GLU A N 1
ATOM 514 C CA . GLU A 1 68 ? -7.120 6.923 -10.173 1.00 87.50 68 GLU A CA 1
ATOM 515 C C . GLU A 1 68 ? -8.430 7.641 -9.862 1.00 87.50 68 GLU A C 1
ATOM 517 O O . GLU A 1 68 ? -8.923 7.496 -8.721 1.00 87.50 68 GLU A O 1
#

Radius of gyration: 13.33 Å; Cα contacts (8 Å, |Δi|>4): 44; chains: 1; bounding box: 38×20×27 Å

Sequence (68 aa):
ELARSSEQDRKTMSLDIDELDVLKGASQFLGGQFGCDVSVYTADDPARADPKGRARFARPGRPAVYVE